Protein AF-A0A522AE43-F1 (afdb_monomer)

Structure (mmCIF, N/CA/C/O backbone):
data_AF-A0A522AE43-F1
#
_entry.id   AF-A0A522AE43-F1
#
loop_
_atom_site.group_PDB
_atom_site.id
_atom_site.type_symbol
_atom_site.label_atom_id
_atom_site.label_alt_id
_atom_site.label_comp_id
_atom_site.label_asym_id
_atom_site.label_entity_id
_atom_site.label_seq_id
_atom_site.pdbx_PDB_ins_code
_atom_site.Cartn_x
_atom_site.Cartn_y
_atom_site.Cartn_z
_atom_site.occupancy
_atom_site.B_iso_or_equiv
_atom_site.auth_seq_id
_atom_site.auth_comp_id
_atom_site.auth_asym_id
_atom_site.auth_atom_id
_atom_site.pdbx_PDB_model_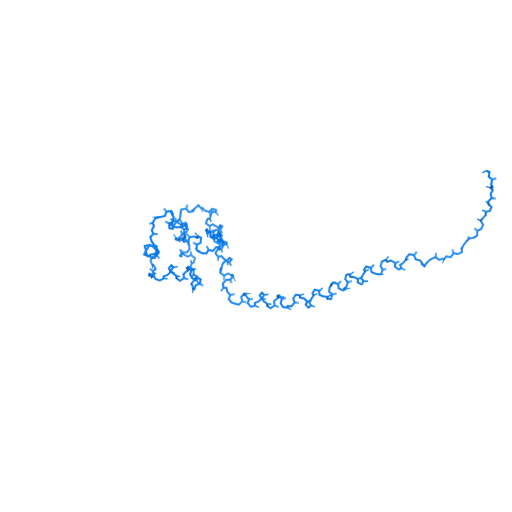num
ATOM 1 N N . MET A 1 1 ? 13.586 13.061 10.447 1.00 36.41 1 MET A N 1
ATOM 2 C CA . MET A 1 1 ? 13.234 13.383 9.046 1.00 36.41 1 MET A CA 1
ATOM 3 C C . MET A 1 1 ? 12.081 12.486 8.631 1.00 36.41 1 MET A C 1
ATOM 5 O O . MET A 1 1 ? 12.249 11.276 8.749 1.00 36.41 1 MET A O 1
ATOM 9 N N . PRO A 1 2 ? 10.919 13.011 8.209 1.00 40.31 2 PRO A N 1
ATOM 10 C CA . PRO A 1 2 ? 9.908 12.163 7.597 1.00 40.31 2 PRO A CA 1
ATOM 11 C C . PRO A 1 2 ? 10.473 11.670 6.263 1.00 40.31 2 PRO A C 1
ATOM 13 O O . PRO A 1 2 ? 10.801 12.465 5.385 1.00 40.31 2 PRO A O 1
ATOM 16 N N . ILE A 1 3 ? 10.658 10.358 6.144 1.00 43.53 3 ILE A N 1
ATOM 17 C CA . ILE A 1 3 ? 10.998 9.718 4.875 1.00 43.53 3 ILE A CA 1
ATOM 18 C C . ILE A 1 3 ? 9.816 10.009 3.951 1.00 43.53 3 ILE A C 1
ATOM 20 O O . ILE A 1 3 ? 8.694 9.602 4.262 1.00 43.53 3 ILE A O 1
ATOM 24 N N . ALA A 1 4 ? 10.043 10.761 2.872 1.00 43.41 4 ALA A N 1
ATOM 25 C CA . ALA A 1 4 ? 9.033 10.971 1.845 1.00 43.41 4 ALA A CA 1
ATOM 26 C C . ALA A 1 4 ? 8.568 9.588 1.381 1.00 43.41 4 ALA A C 1
ATOM 28 O O . ALA A 1 4 ? 9.345 8.826 0.802 1.00 43.41 4 ALA A O 1
ATOM 29 N N . LYS A 1 5 ? 7.335 9.210 1.738 1.00 49.88 5 LYS A N 1
ATOM 30 C CA . LYS A 1 5 ? 6.814 7.894 1.378 1.00 49.88 5 LYS A CA 1
ATOM 31 C C . LYS A 1 5 ? 6.734 7.864 -0.142 1.00 49.88 5 LYS A C 1
ATOM 33 O O . LYS A 1 5 ? 6.164 8.798 -0.712 1.00 49.88 5 LYS A O 1
ATOM 38 N N . PRO A 1 6 ? 7.297 6.844 -0.808 1.00 58.56 6 PRO A N 1
ATOM 39 C CA . PRO A 1 6 ? 7.153 6.738 -2.244 1.00 58.56 6 PRO A CA 1
ATOM 40 C C . PRO A 1 6 ? 5.657 6.732 -2.540 1.00 58.56 6 PRO A C 1
ATOM 42 O O . PRO A 1 6 ? 4.922 5.866 -2.049 1.00 58.56 6 PRO A O 1
ATOM 45 N N . VAL A 1 7 ? 5.217 7.720 -3.326 1.00 58.97 7 VAL A N 1
ATOM 46 C CA . VAL A 1 7 ? 3.808 7.912 -3.711 1.00 58.97 7 VAL A CA 1
ATOM 47 C C . VAL A 1 7 ? 3.261 6.624 -4.357 1.00 58.97 7 VAL A C 1
ATOM 49 O O . VAL A 1 7 ? 2.063 6.372 -4.377 1.00 58.97 7 VAL A O 1
ATOM 52 N N . HIS A 1 8 ? 4.159 5.764 -4.842 1.00 66.75 8 HIS A N 1
ATOM 53 C CA . HIS A 1 8 ? 3.899 4.505 -5.531 1.00 66.75 8 HIS A CA 1
ATOM 54 C C . HIS A 1 8 ? 3.704 3.271 -4.632 1.00 66.75 8 HIS A C 1
ATOM 56 O O . HIS A 1 8 ? 3.576 2.174 -5.159 1.00 66.75 8 HIS A O 1
ATOM 62 N N . SER A 1 9 ? 3.690 3.401 -3.302 1.00 80.38 9 SER A N 1
ATOM 63 C CA . SER A 1 9 ? 3.570 2.238 -2.404 1.00 80.38 9 SER A CA 1
ATOM 64 C C . SER A 1 9 ? 2.149 2.019 -1.884 1.00 80.38 9 SER A C 1
ATOM 66 O O . SER A 1 9 ? 1.425 2.971 -1.621 1.00 80.38 9 SER A O 1
ATOM 68 N N . MET A 1 10 ? 1.763 0.767 -1.618 1.00 87.25 10 MET A N 1
ATOM 69 C CA . MET A 1 10 ? 0.511 0.446 -0.908 1.00 87.25 10 MET A CA 1
ATOM 70 C C . MET A 1 10 ? 0.374 1.211 0.424 1.00 87.25 10 MET A C 1
ATOM 72 O O . MET A 1 10 ? -0.712 1.652 0.797 1.00 87.25 10 MET A O 1
ATOM 76 N N . ASN A 1 11 ? 1.493 1.450 1.113 1.00 89.81 11 ASN A N 1
ATOM 77 C CA . ASN A 1 11 ? 1.521 2.255 2.333 1.00 89.81 11 ASN A CA 1
ATOM 78 C C . ASN A 1 11 ? 0.981 3.673 2.123 1.00 89.81 11 ASN A C 1
ATOM 80 O O . ASN A 1 11 ? 0.276 4.165 2.996 1.00 89.81 11 ASN A O 1
ATOM 84 N N . TYR A 1 12 ? 1.245 4.298 0.972 1.00 90.38 12 TYR A N 1
ATOM 85 C CA . TYR A 1 12 ? 0.713 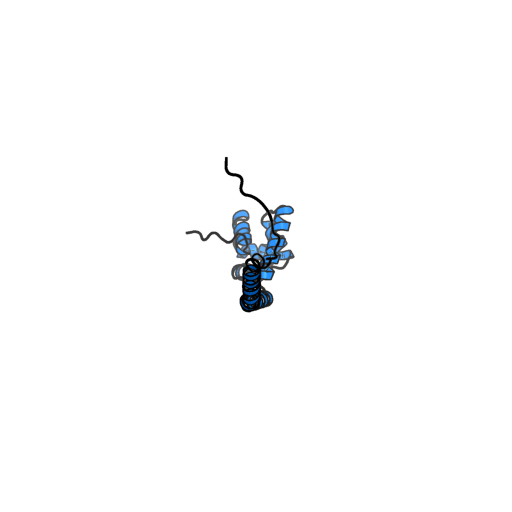5.621 0.649 1.00 90.38 12 TYR A CA 1
ATOM 86 C C . TYR A 1 12 ? -0.821 5.644 0.715 1.00 90.38 12 TYR A C 1
ATOM 88 O O . TYR A 1 12 ? -1.384 6.481 1.414 1.00 90.38 12 TYR A O 1
ATOM 96 N N . TYR A 1 13 ? -1.492 4.685 0.073 1.00 91.12 13 TYR A N 1
ATOM 97 C CA . TYR A 1 13 ? -2.957 4.606 0.069 1.00 91.12 13 TYR A CA 1
ATOM 98 C C . TYR A 1 13 ? -3.531 4.310 1.452 1.00 91.12 13 TYR A C 1
ATOM 100 O O . TYR A 1 13 ? -4.510 4.927 1.862 1.00 91.12 13 TYR A O 1
ATOM 108 N N . LEU A 1 14 ? -2.901 3.408 2.206 1.00 92.25 14 LEU A N 1
ATOM 109 C CA . LEU A 1 14 ? -3.332 3.093 3.568 1.00 92.25 14 LEU A CA 1
ATOM 110 C C . LEU A 1 14 ? -3.153 4.283 4.515 1.00 92.25 14 LEU A C 1
ATOM 112 O O . LEU A 1 14 ? -3.983 4.504 5.390 1.00 92.25 14 LEU A O 1
ATOM 116 N N . ASP A 1 15 ? -2.082 5.054 4.354 1.00 92.81 15 ASP A N 1
ATOM 117 C CA . ASP A 1 15 ? -1.840 6.243 5.166 1.00 92.81 15 ASP A CA 1
ATOM 118 C C . ASP A 1 15 ? -2.786 7.384 4.794 1.00 92.81 15 ASP A C 1
ATOM 120 O O . ASP A 1 15 ? -3.332 8.020 5.691 1.00 92.81 15 ASP A O 1
ATOM 124 N N . LEU A 1 16 ? -3.061 7.569 3.501 1.00 92.06 16 LEU A N 1
ATOM 125 C CA . LEU A 1 16 ? -4.056 8.523 3.017 1.00 92.06 16 LEU A CA 1
ATOM 126 C C . LEU A 1 16 ? -5.462 8.167 3.517 1.00 92.06 16 LEU A C 1
ATOM 128 O O . LEU A 1 16 ? -6.204 9.037 3.970 1.00 92.06 16 LEU A O 1
ATOM 132 N N . LEU A 1 17 ? -5.815 6.879 3.506 1.00 92.69 17 LEU A N 1
ATOM 133 C CA . LEU A 1 17 ? -7.072 6.395 4.069 1.00 92.69 17 LEU A CA 1
ATOM 134 C C . LEU A 1 17 ? -7.160 6.697 5.566 1.00 92.69 17 LEU A C 1
ATOM 136 O O . LEU A 1 17 ? -8.198 7.160 6.032 1.00 92.69 17 LEU A O 1
ATOM 140 N N . LYS A 1 18 ? -6.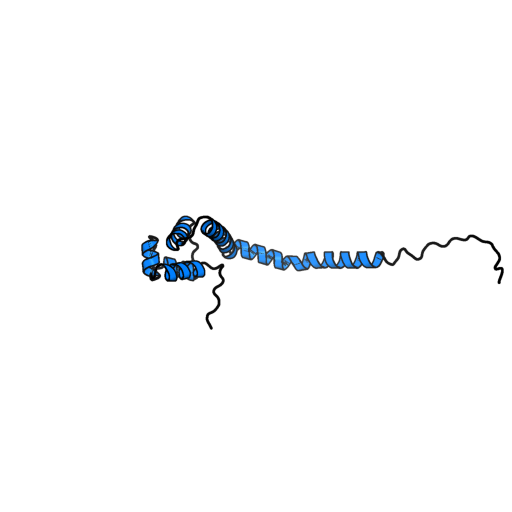089 6.473 6.334 1.00 92.88 18 LYS A N 1
ATOM 141 C CA . LYS A 1 18 ? -6.065 6.816 7.765 1.00 92.88 18 LYS A CA 1
ATOM 142 C C . LYS A 1 18 ? -6.206 8.309 8.006 1.00 92.88 18 LYS A C 1
ATOM 144 O O . LYS A 1 18 ? -6.938 8.697 8.909 1.00 92.88 18 LYS A O 1
ATOM 149 N N . GLU A 1 19 ? -5.515 9.122 7.218 1.00 92.75 19 GLU A N 1
ATOM 150 C CA . GLU A 1 19 ? -5.556 10.577 7.327 1.00 92.75 19 GLU A CA 1
ATOM 151 C C . GLU A 1 19 ? -6.964 11.116 7.057 1.00 92.75 19 GLU A C 1
ATOM 153 O O . GLU A 1 19 ? -7.472 11.916 7.837 1.00 92.75 19 GLU A O 1
ATOM 158 N N . ARG A 1 20 ? -7.634 10.619 6.011 1.00 91.19 20 ARG A N 1
ATOM 159 C CA . ARG A 1 20 ? -8.983 11.074 5.646 1.00 91.19 20 ARG A CA 1
ATOM 160 C C . ARG A 1 20 ? -10.089 10.494 6.522 1.00 91.19 20 ARG A C 1
ATOM 162 O O . ARG A 1 20 ? -11.050 11.191 6.830 1.00 91.19 20 ARG A O 1
ATOM 169 N N . SER A 1 21 ? -9.978 9.228 6.921 1.00 89.00 21 SER A N 1
ATOM 170 C CA . SER A 1 21 ? -11.026 8.551 7.701 1.00 89.00 21 SER A CA 1
ATOM 171 C C . SER A 1 21 ? -10.866 8.696 9.217 1.00 89.00 21 SER A C 1
ATOM 173 O O . SER A 1 21 ? -11.811 8.415 9.954 1.00 89.00 21 SER A O 1
ATOM 175 N N . GLY A 1 22 ? -9.671 9.053 9.704 1.00 89.94 22 GLY A N 1
ATOM 176 C CA . GLY A 1 22 ? -9.327 9.058 11.130 1.00 89.94 22 GLY A CA 1
ATOM 177 C C . GLY A 1 22 ? -9.315 7.668 11.783 1.00 89.94 22 GLY A C 1
ATOM 178 O O . GLY A 1 22 ? -9.246 7.564 13.008 1.00 89.94 22 GLY A O 1
ATOM 179 N N . LYS A 1 23 ? -9.416 6.585 10.999 1.00 90.69 23 LYS A N 1
ATOM 180 C CA . LYS A 1 23 ? -9.535 5.211 11.507 1.00 90.69 23 LYS A CA 1
ATOM 181 C C . LYS A 1 23 ? -8.171 4.579 11.791 1.00 90.69 23 LYS A C 1
ATOM 183 O O . LYS A 1 23 ? -7.173 4.830 11.118 1.00 90.69 23 LYS A O 1
ATOM 188 N N . SER A 1 24 ? -8.136 3.697 12.786 1.00 91.69 24 SER A N 1
ATOM 189 C CA . SER A 1 24 ? -6.989 2.816 13.041 1.00 91.69 24 SER A CA 1
ATOM 190 C C . SER A 1 24 ? -6.901 1.681 12.012 1.00 91.69 24 SER A C 1
ATOM 192 O O . SER A 1 24 ? -7.898 1.316 11.393 1.00 91.69 24 SER A O 1
ATOM 194 N N . ASP A 1 25 ? -5.727 1.057 11.871 1.00 91.19 25 ASP A N 1
ATOM 195 C CA . ASP A 1 25 ? -5.517 -0.086 10.962 1.00 91.19 25 ASP A CA 1
ATOM 196 C C . ASP A 1 25 ? -6.508 -1.229 11.233 1.00 91.19 25 ASP A C 1
ATOM 198 O O . ASP A 1 25 ? -6.988 -1.868 10.300 1.00 91.19 25 ASP A O 1
ATOM 202 N N . ARG A 1 26 ? -6.860 -1.453 12.506 1.00 91.44 26 ARG A N 1
ATOM 203 C CA . ARG A 1 26 ? -7.859 -2.451 12.902 1.00 91.44 26 ARG A CA 1
ATOM 204 C C . ARG A 1 26 ? -9.249 -2.095 12.370 1.00 91.44 26 ARG A C 1
ATOM 206 O O . ARG A 1 26 ? -9.901 -2.939 11.769 1.00 91.44 26 ARG A O 1
ATOM 213 N N . GLN A 1 27 ? -9.677 -0.849 12.555 1.00 91.38 27 GLN A N 1
ATOM 214 C CA . GLN A 1 27 ? -10.972 -0.374 12.056 1.00 91.38 27 GLN A CA 1
ATOM 215 C C . GLN A 1 27 ? -11.029 -0.373 10.525 1.00 91.38 27 GLN A C 1
ATOM 217 O O . GLN A 1 27 ? -12.091 -0.588 9.953 1.00 91.38 27 GLN A O 1
ATOM 222 N N . ILE A 1 28 ? -9.894 -0.160 9.854 1.00 92.50 28 ILE A N 1
ATOM 223 C CA . ILE A 1 28 ? -9.789 -0.309 8.398 1.00 92.50 28 ILE A CA 1
ATOM 224 C C . ILE A 1 28 ? -9.966 -1.778 7.995 1.00 92.50 28 ILE A C 1
ATOM 226 O O . ILE A 1 28 ? -10.696 -2.052 7.051 1.00 92.50 28 ILE A O 1
ATOM 230 N N . CYS A 1 29 ? -9.362 -2.734 8.712 1.00 92.12 29 CYS A N 1
ATOM 231 C CA . CYS A 1 29 ? -9.590 -4.161 8.443 1.00 92.12 29 CYS A CA 1
ATOM 232 C C . CYS A 1 29 ? -11.072 -4.532 8.593 1.00 92.12 29 CYS A C 1
ATOM 234 O O . CYS A 1 29 ? -11.624 -5.186 7.712 1.00 92.12 29 CYS A O 1
ATOM 236 N N . GLU A 1 30 ? -11.717 -4.063 9.667 1.00 90.69 30 GLU A N 1
ATOM 237 C CA . GLU A 1 30 ? -13.149 -4.275 9.918 1.00 90.69 30 GLU A CA 1
ATOM 238 C C . GLU A 1 30 ? -14.011 -3.669 8.798 1.00 90.69 30 GLU A C 1
ATOM 240 O O . GLU A 1 30 ? -14.901 -4.338 8.281 1.00 90.69 30 GLU A O 1
ATOM 245 N N . MET A 1 31 ? -13.697 -2.446 8.356 1.00 89.50 31 MET A N 1
ATOM 246 C CA . MET A 1 31 ? -14.379 -1.774 7.242 1.00 89.50 31 MET A CA 1
ATOM 247 C C . MET A 1 31 ? -14.246 -2.542 5.920 1.00 89.50 31 MET A C 1
ATOM 249 O O . MET A 1 31 ? -15.193 -2.602 5.145 1.00 89.50 31 MET A O 1
ATOM 253 N N . LEU A 1 32 ? -13.082 -3.142 5.669 1.00 88.75 32 LEU A N 1
ATOM 254 C CA . LEU A 1 32 ? -12.816 -3.932 4.465 1.00 88.75 32 LEU A CA 1
ATOM 255 C C . LEU A 1 32 ? -13.335 -5.379 4.569 1.00 88.75 32 LEU A C 1
ATOM 257 O O . LEU A 1 32 ? -13.145 -6.161 3.635 1.00 88.75 32 LEU A O 1
ATOM 261 N N . GLY A 1 33 ? -13.938 -5.769 5.700 1.00 89.75 33 GLY A N 1
ATOM 262 C CA . GLY A 1 33 ? -14.379 -7.144 5.949 1.00 89.75 33 GLY A CA 1
ATOM 263 C C . GLY A 1 33 ? -13.225 -8.153 5.944 1.00 89.75 33 GLY A C 1
ATOM 264 O O . GLY A 1 33 ? -13.393 -9.291 5.503 1.00 89.75 33 GLY A O 1
ATOM 265 N N . LYS A 1 34 ? -12.026 -7.731 6.364 1.00 90.62 34 LYS A N 1
ATOM 266 C CA . LYS A 1 34 ? -10.808 -8.553 6.382 1.00 90.62 34 LYS A CA 1
ATOM 267 C C . LYS A 1 34 ? -10.335 -8.823 7.806 1.00 90.62 34 LYS A C 1
ATOM 269 O O . LYS A 1 34 ? -10.686 -8.124 8.752 1.00 90.62 34 LYS A O 1
ATOM 274 N N . ASP A 1 35 ? -9.491 -9.843 7.935 1.00 91.31 35 ASP A N 1
ATOM 275 C CA . ASP A 1 35 ? -8.836 -10.181 9.196 1.00 91.31 35 ASP A CA 1
ATOM 276 C C . ASP A 1 35 ? -7.988 -9.015 9.737 1.00 91.31 35 ASP A C 1
ATOM 278 O O . ASP A 1 35 ? -7.421 -8.232 8.972 1.00 91.31 35 ASP A O 1
ATOM 282 N N . ALA A 1 36 ? -7.842 -8.933 11.062 1.00 88.12 36 ALA A N 1
ATOM 283 C CA . ALA A 1 36 ? -7.100 -7.870 11.740 1.00 88.12 36 ALA A CA 1
ATOM 284 C C . ALA A 1 36 ? -5.614 -7.792 11.331 1.00 88.12 36 ALA A C 1
ATOM 286 O O . ALA A 1 36 ? -4.976 -6.750 11.500 1.00 88.12 36 ALA A O 1
ATOM 287 N N . SER A 1 37 ? -5.046 -8.873 10.787 1.00 91.12 37 SER A N 1
ATOM 288 C CA . SER A 1 37 ? -3.679 -8.889 10.267 1.00 91.12 37 SER A CA 1
ATOM 289 C C . SER A 1 37 ? -3.559 -8.365 8.833 1.00 91.12 37 SER A C 1
ATOM 291 O O . SER A 1 37 ? -2.445 -8.058 8.406 1.00 91.12 37 SER A O 1
ATOM 293 N N . TYR A 1 38 ? -4.662 -8.213 8.095 1.00 91.75 38 TYR A N 1
ATOM 294 C CA . TYR A 1 38 ? -4.656 -7.927 6.659 1.00 91.75 38 TYR A CA 1
ATOM 295 C C . TYR A 1 38 ? -3.891 -6.647 6.306 1.00 91.75 38 TYR A C 1
ATOM 297 O O . TYR A 1 38 ? -2.924 -6.691 5.544 1.00 91.75 38 TYR A O 1
ATOM 305 N N . VAL A 1 39 ? -4.243 -5.517 6.928 1.00 91.62 39 VAL A N 1
ATOM 306 C CA . VAL A 1 39 ? -3.542 -4.239 6.709 1.00 91.62 39 VAL A CA 1
ATOM 307 C C . VAL A 1 39 ? -2.068 -4.347 7.115 1.00 91.62 39 VAL A C 1
ATOM 309 O O . VAL A 1 39 ? -1.200 -3.838 6.411 1.00 91.62 39 VAL A O 1
ATOM 312 N N . SER A 1 40 ? -1.742 -5.077 8.188 1.00 91.75 40 SER A N 1
ATOM 313 C CA . SER A 1 40 ? -0.343 -5.307 8.584 1.00 91.75 40 SER A CA 1
ATOM 314 C C . SER A 1 40 ? 0.443 -6.071 7.513 1.00 91.75 40 SER A C 1
ATOM 316 O O . SER A 1 40 ? 1.601 -5.744 7.249 1.00 91.75 40 SER A O 1
ATOM 318 N N . GLN A 1 41 ? -0.172 -7.074 6.881 1.00 91.12 41 GLN A N 1
ATOM 319 C CA . GLN A 1 41 ? 0.449 -7.847 5.806 1.00 91.12 41 GLN A CA 1
ATOM 320 C C . GLN A 1 41 ? 0.641 -7.009 4.538 1.00 91.12 41 GLN A C 1
ATOM 322 O O . GLN A 1 41 ? 1.724 -7.061 3.951 1.00 91.12 41 GLN A O 1
ATOM 327 N N . LEU A 1 42 ? -0.350 -6.185 4.172 1.00 89.94 42 LEU A N 1
ATOM 328 C CA . LEU A 1 42 ? -0.240 -5.223 3.070 1.00 89.94 42 LEU A CA 1
ATOM 329 C C . LEU A 1 42 ? 0.914 -4.241 3.298 1.00 89.94 42 LEU A C 1
ATOM 331 O O . LEU A 1 42 ? 1.753 -4.053 2.419 1.00 89.94 42 LEU A O 1
ATOM 335 N N . ARG A 1 43 ? 1.014 -3.666 4.505 1.00 88.50 43 ARG A N 1
ATOM 336 C CA . ARG A 1 43 ? 2.074 -2.701 4.840 1.00 88.50 43 ARG A CA 1
ATOM 337 C C . ARG A 1 43 ? 3.480 -3.290 4.758 1.00 88.50 43 ARG A C 1
ATOM 339 O O . ARG A 1 43 ? 4.432 -2.588 4.422 1.00 88.50 43 ARG A O 1
ATOM 346 N N . LYS A 1 44 ? 3.603 -4.579 5.083 1.00 87.19 44 LYS A N 1
ATOM 347 C CA . LYS A 1 44 ? 4.854 -5.347 5.023 1.00 87.19 44 LYS A CA 1
ATOM 348 C C . LYS A 1 44 ? 5.164 -5.881 3.620 1.00 87.19 44 LYS A C 1
ATOM 350 O O . LYS A 1 44 ? 6.174 -6.560 3.472 1.00 87.19 44 LYS A O 1
ATOM 355 N N . GLY A 1 45 ? 4.293 -5.650 2.633 1.00 83.69 45 GLY A N 1
ATOM 356 C CA . GLY A 1 45 ? 4.431 -6.206 1.284 1.00 83.69 45 GLY A CA 1
ATOM 357 C C . GLY A 1 45 ? 4.314 -7.732 1.227 1.00 83.69 45 GLY A C 1
ATOM 358 O O . GLY A 1 45 ? 4.740 -8.341 0.257 1.00 83.69 45 GLY A O 1
ATOM 359 N N . ARG A 1 46 ? 3.765 -8.368 2.272 1.00 83.94 46 ARG A N 1
ATOM 360 C CA . ARG A 1 46 ? 3.591 -9.831 2.338 1.00 83.94 46 ARG A CA 1
ATOM 361 C C . ARG A 1 46 ? 2.293 -10.305 1.695 1.00 83.94 46 ARG A C 1
ATOM 363 O O . ARG A 1 46 ? 2.120 -11.500 1.491 1.00 83.94 46 ARG A O 1
ATOM 370 N N . ALA A 1 47 ? 1.383 -9.376 1.425 1.00 85.38 47 ALA A N 1
ATOM 371 C CA . ALA A 1 47 ? 0.120 -9.633 0.764 1.00 85.38 47 ALA A CA 1
ATOM 372 C C . ALA A 1 47 ? -0.109 -8.586 -0.325 1.00 85.38 47 ALA A C 1
ATOM 374 O O . ALA A 1 47 ? 0.266 -7.421 -0.174 1.00 85.38 47 ALA A O 1
ATOM 375 N N . LEU A 1 48 ? -0.774 -9.017 -1.391 1.00 85.19 48 LEU A N 1
ATOM 376 C CA . LEU A 1 48 ? -1.314 -8.152 -2.428 1.00 85.19 48 LEU A CA 1
ATOM 377 C C . LEU A 1 48 ? -2.836 -8.079 -2.235 1.00 85.19 48 LEU A C 1
ATOM 379 O O . LEU A 1 48 ? -3.467 -9.098 -1.941 1.00 85.19 48 LEU A O 1
ATOM 383 N N . PRO A 1 49 ? -3.452 -6.899 -2.364 1.00 89.00 49 PRO A N 1
ATOM 3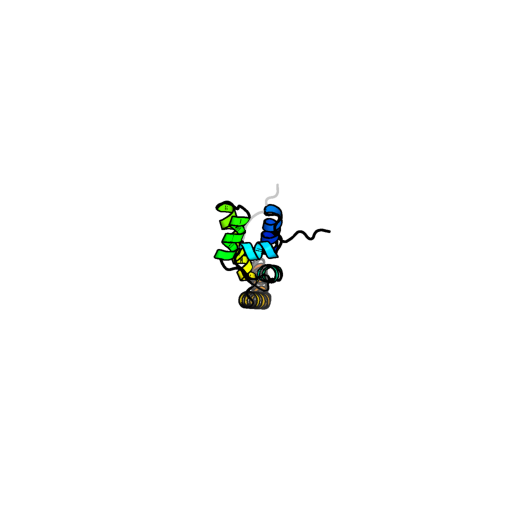84 C CA . PRO A 1 49 ? -4.894 -6.762 -2.315 1.00 89.00 49 PRO A CA 1
ATOM 385 C C . PRO A 1 49 ? -5.502 -7.371 -3.579 1.00 89.00 49 PRO A C 1
ATOM 387 O O . PRO A 1 49 ? -4.891 -7.341 -4.652 1.00 89.00 49 PRO A O 1
ATOM 390 N N . SER A 1 50 ? -6.726 -7.880 -3.466 1.00 88.19 50 SER A N 1
ATOM 391 C CA . SER A 1 50 ? -7.562 -8.119 -4.643 1.00 88.19 50 SER A CA 1
ATOM 392 C C . SER A 1 50 ? -8.001 -6.786 -5.254 1.00 88.19 50 SER A C 1
ATOM 394 O O . SER A 1 50 ? -7.904 -5.742 -4.603 1.00 88.19 50 SER A O 1
ATOM 396 N N . ASP A 1 51 ? -8.494 -6.822 -6.491 1.00 89.38 51 ASP A N 1
ATOM 397 C CA . ASP A 1 51 ? -9.024 -5.625 -7.154 1.00 89.38 51 ASP A CA 1
ATOM 398 C C . ASP A 1 51 ? -10.176 -5.012 -6.359 1.00 89.38 51 ASP A C 1
ATOM 400 O O . ASP A 1 51 ? -10.152 -3.811 -6.114 1.00 89.38 51 ASP A O 1
ATOM 404 N N . ASP A 1 52 ? -11.090 -5.837 -5.842 1.00 90.38 52 ASP A N 1
ATOM 405 C CA . ASP A 1 52 ? -12.211 -5.381 -5.010 1.00 90.38 52 ASP A CA 1
ATOM 406 C C . ASP A 1 52 ? -11.747 -4.729 -3.701 1.00 90.38 52 ASP A C 1
ATOM 408 O O . ASP A 1 52 ? -12.291 -3.720 -3.260 1.00 90.38 52 ASP A O 1
ATOM 412 N N . ALA A 1 53 ? -10.715 -5.291 -3.059 1.00 90.81 53 ALA A N 1
ATOM 413 C CA . ALA A 1 53 ? -10.193 -4.736 -1.814 1.00 90.81 53 ALA A CA 1
ATOM 414 C C . ALA A 1 53 ? -9.502 -3.390 -2.059 1.00 90.81 53 ALA A C 1
ATOM 416 O O . ALA A 1 53 ? -9.610 -2.482 -1.238 1.00 90.81 53 ALA A O 1
ATOM 417 N N . PHE A 1 54 ? -8.803 -3.253 -3.187 1.00 92.25 54 PHE A N 1
ATOM 418 C CA . PHE A 1 54 ? -8.197 -1.986 -3.574 1.00 92.25 54 PHE A CA 1
ATOM 419 C C . PHE A 1 54 ? -9.243 -0.952 -4.006 1.00 92.25 54 PHE A C 1
ATOM 421 O O . PHE A 1 54 ? -9.106 0.218 -3.648 1.00 92.25 54 PHE A O 1
ATOM 428 N N . TYR A 1 55 ? -10.311 -1.388 -4.682 1.00 92.00 55 TYR A N 1
ATOM 429 C CA . TYR A 1 55 ? -11.467 -0.552 -5.001 1.00 92.00 55 TYR A CA 1
ATOM 430 C C . TYR A 1 55 ? -12.058 0.054 -3.732 1.00 92.00 55 TYR A C 1
ATOM 432 O O . TYR A 1 55 ? -12.131 1.272 -3.607 1.00 92.00 55 TYR A O 1
ATOM 440 N N . ALA A 1 56 ? -12.372 -0.795 -2.748 1.00 91.69 56 ALA A N 1
ATOM 441 C CA . ALA A 1 56 ? -12.951 -0.376 -1.477 1.00 91.69 56 ALA A CA 1
ATOM 442 C C . ALA A 1 56 ? -12.038 0.595 -0.708 1.00 91.69 56 ALA A C 1
ATOM 444 O O . ALA A 1 56 ? -12.519 1.511 -0.044 1.00 91.69 56 ALA A O 1
ATOM 445 N N . ILE A 1 57 ? -10.713 0.434 -0.810 1.00 92.75 57 ILE A N 1
ATOM 446 C CA . ILE A 1 57 ? -9.752 1.395 -0.250 1.00 92.75 57 ILE A CA 1
ATOM 447 C C . ILE A 1 57 ? -9.858 2.747 -0.969 1.00 92.75 57 ILE A C 1
ATOM 449 O O . ILE A 1 57 ? -9.947 3.773 -0.300 1.00 92.75 57 ILE A O 1
ATOM 453 N N . CYS A 1 58 ? -9.853 2.769 -2.304 1.00 92.62 58 CYS A N 1
ATOM 454 C CA . CYS A 1 58 ? -9.918 4.007 -3.090 1.00 92.62 58 CYS A CA 1
ATOM 455 C C . CYS A 1 58 ? -11.256 4.738 -2.915 1.00 92.62 58 CYS A C 1
ATOM 457 O O . CYS A 1 58 ? -11.282 5.959 -2.759 1.00 92.62 58 CYS A O 1
ATOM 459 N N . GLU A 1 59 ? -12.354 3.988 -2.871 1.00 92.06 59 GLU A N 1
ATOM 460 C CA . GLU A 1 59 ? -13.691 4.507 -2.593 1.00 92.06 59 GLU A CA 1
ATOM 461 C C . GLU A 1 59 ? -13.758 5.119 -1.187 1.00 92.06 59 GLU A C 1
ATOM 463 O O . GLU A 1 59 ? -14.204 6.253 -1.026 1.00 92.06 59 GLU A O 1
ATOM 468 N N . ALA A 1 60 ? -13.210 4.440 -0.173 1.00 91.31 60 ALA A N 1
ATOM 469 C CA . ALA A 1 60 ? -13.167 4.959 1.195 1.00 91.31 60 ALA A CA 1
ATOM 470 C C . ALA A 1 60 ? -12.255 6.190 1.366 1.00 91.31 60 ALA A C 1
ATOM 472 O O . ALA A 1 60 ? -12.440 6.972 2.299 1.00 91.31 60 ALA A O 1
ATOM 473 N N . ILE A 1 61 ? -11.271 6.380 0.481 1.00 92.00 61 ILE A N 1
ATOM 474 C CA . ILE A 1 61 ? -10.465 7.609 0.402 1.00 92.00 61 ILE A CA 1
ATOM 475 C C . ILE A 1 61 ? -11.270 8.753 -0.244 1.00 92.00 61 ILE A C 1
ATOM 477 O O . ILE A 1 61 ? -10.978 9.926 0.013 1.00 92.00 61 ILE A O 1
ATOM 481 N N . GLY A 1 62 ? -12.283 8.432 -1.053 1.00 91.81 62 GLY A N 1
ATOM 482 C CA . GLY A 1 62 ? -13.089 9.389 -1.806 1.00 91.81 62 GLY A CA 1
ATOM 483 C C . GLY A 1 62 ? -12.430 9.821 -3.114 1.00 91.81 62 GLY A C 1
ATOM 484 O O . GLY A 1 62 ? -12.468 11.004 -3.447 1.00 91.81 62 GLY A O 1
ATOM 485 N N . PHE A 1 63 ? -11.766 8.897 -3.812 1.00 92.62 63 PHE A N 1
ATOM 486 C CA . PHE A 1 63 ? -11.246 9.170 -5.151 1.00 92.62 63 PHE A CA 1
ATOM 487 C C . PHE A 1 63 ? -12.365 9.306 -6.179 1.00 92.62 63 PHE A C 1
ATOM 489 O O . PHE A 1 63 ? -13.356 8.578 -6.143 1.00 92.62 63 PHE A O 1
ATOM 496 N N . ASN A 1 64 ? -12.179 10.234 -7.113 1.00 92.19 64 ASN A N 1
ATOM 497 C CA . ASN A 1 64 ? -13.006 10.326 -8.314 1.00 92.19 64 ASN A CA 1
ATOM 498 C C . ASN A 1 64 ? -12.561 9.296 -9.376 1.00 92.19 64 ASN A C 1
ATOM 500 O O . ASN A 1 64 ? -11.516 8.660 -9.235 1.00 92.19 64 ASN A O 1
ATOM 504 N N . GLU A 1 65 ? -13.342 9.129 -10.451 1.00 90.50 65 GLU A N 1
ATOM 505 C CA . GLU A 1 65 ? -13.024 8.189 -11.543 1.00 90.50 65 GLU A CA 1
ATOM 506 C C . GLU A 1 65 ? -11.579 8.297 -12.074 1.00 90.50 65 GLU A C 1
ATOM 508 O O . GLU A 1 65 ? -10.892 7.272 -12.087 1.00 90.50 65 GLU A O 1
ATOM 513 N N . PRO A 1 66 ? -11.062 9.482 -12.465 1.00 90.69 66 PRO A N 1
ATOM 514 C CA . PRO A 1 66 ? -9.708 9.564 -13.013 1.00 90.69 66 PRO A CA 1
ATOM 515 C C . PRO A 1 66 ? -8.617 9.252 -11.976 1.00 90.69 66 PRO A C 1
ATOM 517 O O . PRO A 1 66 ? -7.597 8.644 -12.308 1.00 90.69 66 PRO A O 1
ATOM 520 N N . GLU A 1 67 ? -8.813 9.616 -10.706 1.00 89.19 67 GLU A N 1
ATOM 521 C CA . GLU A 1 67 ? -7.900 9.232 -9.621 1.00 89.19 67 GLU A CA 1
ATOM 522 C C . GLU A 1 67 ? -7.901 7.719 -9.386 1.00 89.19 67 GLU A C 1
ATOM 524 O O . GLU A 1 67 ? -6.849 7.124 -9.133 1.00 89.19 67 GLU A O 1
ATOM 529 N N . MET A 1 68 ? -9.071 7.092 -9.493 1.00 89.50 68 MET A N 1
ATOM 530 C CA . MET A 1 68 ? -9.241 5.656 -9.321 1.00 89.50 68 MET A CA 1
ATOM 531 C C . MET A 1 68 ? -8.561 4.877 -10.453 1.00 89.50 68 MET A C 1
ATOM 533 O O . MET A 1 68 ? -7.801 3.949 -10.174 1.00 89.50 68 MET A O 1
ATOM 537 N N . GLU A 1 69 ? -8.733 5.290 -11.710 1.00 88.88 69 GLU A N 1
ATOM 538 C CA . GLU A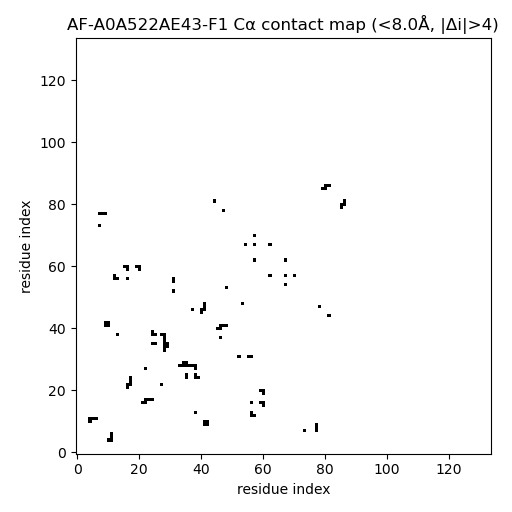 1 69 ? -8.047 4.690 -12.864 1.00 88.88 69 GLU A CA 1
ATOM 539 C C . GLU A 1 69 ? -6.520 4.768 -12.713 1.00 88.88 69 GLU A C 1
ATOM 541 O O . GLU A 1 69 ? -5.803 3.770 -12.858 1.00 88.88 69 GLU A O 1
ATOM 546 N N . TYR A 1 70 ? -6.011 5.939 -12.324 1.00 88.00 70 TYR A N 1
ATOM 547 C CA . TYR A 1 70 ? -4.586 6.122 -12.074 1.00 88.00 70 TYR A CA 1
ATOM 548 C C . TYR A 1 70 ? -4.077 5.254 -10.910 1.00 88.00 70 TYR A C 1
ATOM 550 O O . TYR A 1 70 ? -2.974 4.698 -10.970 1.00 88.00 70 TYR A O 1
ATOM 558 N N . ALA A 1 71 ? -4.881 5.094 -9.856 1.00 89.19 71 ALA A N 1
ATOM 559 C CA . ALA A 1 71 ? -4.560 4.209 -8.744 1.00 89.19 71 ALA A CA 1
ATOM 560 C C . ALA A 1 71 ? -4.502 2.734 -9.179 1.00 89.19 71 ALA A C 1
ATOM 562 O O . ALA A 1 71 ? -3.606 2.011 -8.739 1.00 89.19 71 ALA A O 1
ATOM 563 N N . TYR A 1 72 ? -5.381 2.296 -10.084 1.00 88.88 72 TYR A N 1
ATOM 564 C CA . TYR A 1 72 ? -5.370 0.938 -10.638 1.00 88.88 72 TYR A CA 1
ATOM 565 C C . TYR A 1 72 ? -4.148 0.645 -11.504 1.00 88.88 72 TYR A C 1
ATOM 567 O O . TYR A 1 72 ? -3.516 -0.402 -11.348 1.00 88.88 72 TYR A O 1
ATOM 575 N N . LEU A 1 73 ? -3.759 1.584 -12.368 1.00 87.88 73 LEU A N 1
ATOM 576 C CA . LEU A 1 73 ? -2.501 1.494 -13.115 1.00 87.88 73 LEU A CA 1
ATOM 577 C C . LEU A 1 73 ? -1.319 1.287 -12.164 1.00 87.88 73 LEU A C 1
ATOM 579 O O . LEU A 1 73 ? -0.461 0.430 -12.378 1.00 87.88 73 LEU A O 1
ATOM 583 N N . ARG A 1 74 ? -1.305 2.029 -11.058 1.00 86.44 74 ARG A N 1
ATOM 584 C CA . ARG A 1 74 ? -0.255 1.941 -10.044 1.00 86.44 74 ARG A CA 1
ATOM 585 C C . ARG A 1 74 ? -0.303 0.628 -9.252 1.00 86.44 74 ARG A C 1
ATOM 587 O O . ARG A 1 74 ? 0.754 0.085 -8.937 1.00 86.44 74 ARG A O 1
ATOM 594 N N . LEU A 1 75 ? -1.493 0.080 -8.991 1.00 87.25 75 LEU A N 1
ATOM 595 C CA . LEU A 1 75 ? -1.664 -1.263 -8.427 1.00 87.25 75 LEU A CA 1
ATOM 596 C C . LEU A 1 75 ? -1.058 -2.335 -9.343 1.00 87.25 75 LEU A C 1
ATOM 598 O O . LEU A 1 75 ? -0.367 -3.228 -8.854 1.00 87.25 75 LEU A O 1
ATOM 602 N N . ALA A 1 76 ? -1.282 -2.237 -10.656 1.00 85.50 76 ALA A N 1
ATOM 603 C CA . ALA A 1 76 ? -0.708 -3.164 -11.629 1.00 85.50 76 ALA A CA 1
ATOM 604 C C . ALA A 1 76 ? 0.828 -3.113 -11.620 1.00 85.50 76 ALA A C 1
ATOM 606 O O . ALA A 1 76 ? 1.473 -4.161 -11.549 1.00 85.50 76 ALA A O 1
ATOM 607 N N . PHE A 1 77 ? 1.414 -1.910 -11.589 1.00 82.56 77 PHE A N 1
ATOM 608 C CA . PHE A 1 77 ? 2.863 -1.746 -11.434 1.00 82.56 77 PHE A CA 1
ATOM 609 C C . PHE A 1 77 ? 3.382 -2.359 -10.132 1.00 82.56 77 PHE A C 1
ATOM 611 O O . PHE A 1 77 ? 4.368 -3.089 -10.151 1.00 82.56 77 PHE A O 1
ATOM 618 N N . TRP A 1 78 ? 2.707 -2.116 -9.008 1.00 80.06 78 TRP A N 1
ATOM 619 C CA . TRP A 1 78 ? 3.134 -2.660 -7.720 1.00 80.06 78 TRP A CA 1
ATOM 620 C C . TRP A 1 78 ? 3.055 -4.196 -7.667 1.00 80.06 78 TRP A C 1
ATOM 622 O O . TRP A 1 78 ? 3.945 -4.841 -7.114 1.00 80.06 78 TRP A O 1
ATOM 632 N N . ARG A 1 79 ? 2.040 -4.803 -8.294 1.00 80.81 79 ARG A N 1
ATOM 633 C CA . ARG A 1 79 ? 1.953 -6.267 -8.443 1.00 80.81 79 ARG A CA 1
ATOM 634 C C . ARG A 1 79 ? 3.073 -6.833 -9.313 1.00 80.81 79 ARG A C 1
ATOM 636 O O . ARG A 1 79 ? 3.588 -7.898 -8.99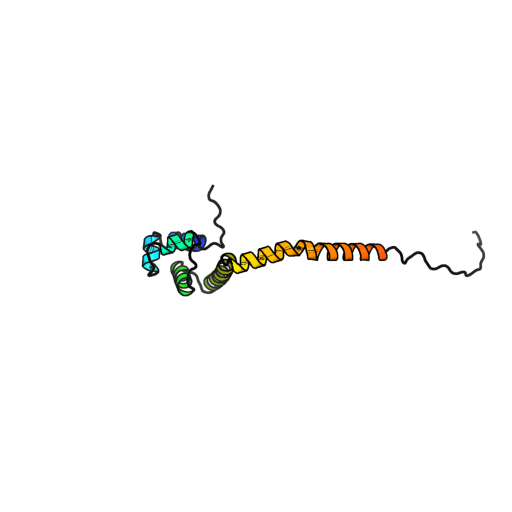2 1.00 80.81 79 ARG A O 1
ATOM 643 N N . ALA A 1 80 ? 3.440 -6.134 -10.385 1.00 79.44 80 ALA A N 1
ATOM 644 C CA . ALA A 1 80 ? 4.539 -6.541 -11.256 1.00 79.44 80 ALA A CA 1
ATOM 645 C C . ALA A 1 80 ? 5.906 -6.432 -10.556 1.00 79.44 80 ALA A C 1
ATOM 647 O O . ALA A 1 80 ? 6.761 -7.292 -10.746 1.00 79.44 80 ALA A O 1
ATOM 648 N N . ASP A 1 81 ? 6.097 -5.413 -9.714 1.00 73.06 81 ASP A N 1
ATOM 649 C CA . ASP A 1 81 ? 7.334 -5.205 -8.948 1.00 73.06 81 ASP A CA 1
ATOM 650 C C . ASP A 1 81 ? 7.521 -6.253 -7.836 1.00 73.06 81 ASP A C 1
ATOM 652 O O . ASP A 1 81 ? 8.630 -6.721 -7.579 1.00 73.06 81 ASP A O 1
ATOM 656 N N . GLY A 1 82 ? 6.423 -6.676 -7.201 1.00 66.69 82 GLY A N 1
ATOM 657 C CA . GLY A 1 82 ? 6.423 -7.712 -6.164 1.00 66.69 82 GLY A CA 1
ATOM 658 C C . GLY A 1 82 ? 6.496 -9.155 -6.678 1.00 66.69 82 GLY A C 1
ATOM 659 O O . GLY A 1 82 ? 6.587 -10.071 -5.859 1.00 66.69 82 GLY A O 1
ATOM 660 N N . ASP A 1 83 ? 6.439 -9.387 -7.994 1.00 68.50 83 ASP A N 1
ATOM 661 C CA . ASP A 1 83 ? 6.489 -10.731 -8.571 1.00 68.50 83 ASP A CA 1
ATOM 662 C C . ASP A 1 83 ? 7.945 -11.234 -8.683 1.00 68.50 83 ASP A C 1
ATOM 664 O O . ASP A 1 83 ? 8.722 -10.717 -9.496 1.00 68.50 83 ASP A O 1
ATOM 668 N N . PRO A 1 84 ? 8.340 -12.279 -7.928 1.00 63.81 84 PRO A N 1
ATOM 669 C CA . PRO A 1 84 ? 9.701 -12.809 -7.975 1.00 63.81 84 PRO A CA 1
ATOM 670 C C . PRO A 1 84 ? 10.077 -13.337 -9.364 1.00 63.81 84 PRO A C 1
ATOM 672 O O . PRO A 1 84 ? 11.252 -13.321 -9.731 1.00 63.81 84 PRO A O 1
ATOM 675 N N . LYS A 1 85 ? 9.106 -13.780 -10.177 1.00 71.88 85 LYS A N 1
ATOM 676 C CA . LYS A 1 85 ? 9.371 -14.200 -11.559 1.00 71.88 85 LYS A CA 1
ATOM 677 C C . LYS A 1 85 ? 9.777 -13.007 -12.422 1.00 71.88 85 LYS A C 1
ATOM 679 O O . LYS A 1 85 ? 10.762 -13.101 -13.152 1.00 71.88 85 LYS A O 1
ATOM 684 N N . SER A 1 86 ? 9.065 -11.891 -12.302 1.00 64.69 86 SER A N 1
ATOM 685 C CA . SER A 1 86 ? 9.396 -10.634 -12.974 1.00 64.69 86 SER A CA 1
ATOM 686 C C . SER A 1 86 ? 10.763 -10.103 -12.533 1.00 64.69 86 SER A C 1
ATOM 688 O O . SER A 1 86 ? 11.586 -9.779 -13.388 1.00 64.69 86 SER A O 1
ATOM 690 N N . GLN A 1 87 ? 11.075 -10.121 -11.234 1.00 67.38 87 GLN A N 1
ATOM 691 C CA . GLN A 1 87 ? 12.405 -9.738 -10.733 1.00 67.38 87 GLN A CA 1
ATOM 692 C C . GLN A 1 87 ? 13.523 -10.624 -11.302 1.00 67.38 87 GLN A C 1
ATOM 694 O O . GLN A 1 87 ? 14.546 -10.115 -11.754 1.00 67.38 87 GLN A O 1
ATOM 699 N N . ASN A 1 88 ? 13.316 -11.942 -11.364 1.00 73.19 88 ASN A N 1
ATOM 700 C CA . ASN A 1 88 ? 14.282 -12.865 -11.964 1.00 73.19 88 ASN A CA 1
ATOM 701 C C . ASN A 1 88 ? 14.482 -12.619 -13.467 1.00 73.19 88 ASN A C 1
ATOM 703 O O . ASN A 1 88 ? 15.604 -12.742 -13.959 1.00 73.19 88 ASN A O 1
ATOM 707 N N . ILE A 1 89 ? 13.427 -12.246 -14.200 1.00 75.06 89 ILE A N 1
ATOM 708 C CA . ILE A 1 89 ? 13.519 -11.865 -15.617 1.00 75.06 89 ILE A CA 1
ATOM 709 C C . ILE A 1 89 ? 14.344 -10.583 -15.769 1.00 75.06 89 ILE A C 1
ATOM 711 O O . ILE A 1 89 ? 15.267 -10.554 -16.581 1.00 75.06 89 ILE A O 1
ATOM 715 N N . TRP A 1 90 ? 14.072 -9.551 -14.968 1.00 73.62 90 TRP A N 1
ATOM 716 C CA . TRP A 1 90 ? 14.829 -8.296 -15.008 1.00 73.62 90 TRP A CA 1
ATOM 717 C C . TRP A 1 90 ? 16.298 -8.482 -14.628 1.00 73.62 90 TRP A C 1
ATOM 719 O O . TRP A 1 90 ? 17.168 -7.965 -15.327 1.00 73.62 90 TRP A O 1
ATOM 729 N N . ASN A 1 91 ? 16.588 -9.288 -13.604 1.00 75.38 91 ASN A N 1
ATOM 730 C CA . ASN A 1 91 ? 17.958 -9.655 -13.236 1.00 75.38 91 ASN A CA 1
ATOM 731 C C . ASN A 1 91 ? 18.655 -10.400 -14.385 1.00 75.38 91 ASN A C 1
ATOM 733 O O . ASN A 1 91 ? 19.763 -10.039 -14.772 1.00 75.38 91 ASN A O 1
ATOM 737 N N . SER A 1 92 ? 17.966 -11.360 -15.012 1.00 78.62 92 SER A N 1
ATOM 738 C CA . SER A 1 92 ? 18.497 -12.104 -16.164 1.00 78.62 92 SER A CA 1
ATOM 739 C C . SER A 1 92 ? 18.776 -11.205 -17.375 1.00 78.62 92 SER A C 1
ATOM 741 O O . SER A 1 92 ? 19.729 -11.439 -18.117 1.00 78.62 92 SER A O 1
ATOM 743 N N . ILE A 1 93 ? 17.950 -10.181 -17.609 1.00 77.19 93 ILE A N 1
ATOM 744 C CA . ILE A 1 93 ? 18.157 -9.197 -18.682 1.00 77.19 93 ILE A CA 1
ATOM 745 C C . ILE A 1 93 ? 19.336 -8.279 -18.342 1.00 77.19 93 ILE A C 1
ATOM 747 O O . ILE A 1 93 ? 20.188 -8.047 -19.199 1.00 77.19 93 ILE A O 1
ATOM 751 N N . GLY A 1 94 ? 19.422 -7.801 -17.097 1.00 76.75 94 GLY A N 1
ATOM 752 C CA . GLY A 1 94 ? 20.534 -6.987 -16.599 1.00 76.75 94 GLY A CA 1
ATOM 753 C C . GLY A 1 94 ? 21.888 -7.684 -16.733 1.00 76.75 94 GLY A C 1
ATOM 754 O O . GLY A 1 94 ? 22.852 -7.070 -17.181 1.00 76.75 94 GLY A O 1
ATOM 755 N N . GLU A 1 95 ? 21.946 -8.984 -16.445 1.00 79.06 95 GLU A N 1
ATOM 756 C CA . GLU A 1 95 ? 23.159 -9.796 -16.607 1.00 79.06 95 GLU A CA 1
ATOM 757 C C . GLU A 1 95 ? 23.572 -9.988 -18.077 1.00 79.06 95 GLU A C 1
ATOM 759 O O . GLU A 1 95 ? 24.759 -10.121 -18.378 1.00 79.06 95 GLU A O 1
ATOM 764 N N . ARG A 1 96 ? 22.612 -9.973 -19.013 1.00 75.50 96 ARG A N 1
ATOM 765 C CA . ARG A 1 96 ? 22.849 -10.198 -20.455 1.00 75.50 96 ARG A CA 1
ATOM 766 C C . ARG A 1 96 ? 23.034 -8.913 -21.268 1.00 75.50 96 ARG A C 1
ATOM 768 O O . ARG A 1 96 ? 23.552 -8.953 -22.384 1.00 75.50 96 ARG A O 1
ATOM 775 N N . LEU A 1 97 ? 22.637 -7.768 -20.718 1.00 73.00 97 LEU A N 1
ATOM 776 C CA . LEU A 1 97 ? 22.831 -6.442 -21.306 1.00 73.00 97 LEU A CA 1
ATOM 777 C C . LEU A 1 97 ? 24.300 -6.115 -21.632 1.00 73.00 97 LEU A C 1
ATOM 779 O O . LEU A 1 97 ? 24.551 -5.710 -22.768 1.00 73.00 97 LEU A O 1
ATOM 783 N N . PRO A 1 98 ? 25.290 -6.318 -20.738 1.00 69.81 98 PRO A N 1
ATOM 784 C CA . PRO A 1 98 ? 26.686 -6.029 -21.071 1.00 69.81 98 PRO A CA 1
ATOM 785 C C . PRO A 1 98 ? 27.227 -6.944 -22.179 1.00 69.81 98 PRO A C 1
ATOM 787 O O . PRO A 1 98 ? 28.033 -6.502 -22.994 1.00 69.81 98 PRO A O 1
ATOM 790 N N . THR A 1 99 ? 26.750 -8.188 -22.269 1.00 71.56 99 THR A N 1
ATOM 791 C CA . THR A 1 99 ? 27.176 -9.158 -23.291 1.00 71.56 99 THR A CA 1
ATOM 792 C C . THR A 1 99 ? 26.676 -8.801 -24.693 1.00 71.56 99 THR A C 1
ATOM 794 O O . THR A 1 99 ? 27.349 -9.107 -25.673 1.00 71.56 99 THR A O 1
ATOM 797 N N . LEU A 1 100 ? 25.526 -8.128 -24.801 1.00 66.44 100 LEU A N 1
ATOM 798 C CA . LEU A 1 100 ? 24.968 -7.649 -26.072 1.00 66.44 100 LEU A CA 1
ATOM 799 C C . LEU A 1 100 ? 2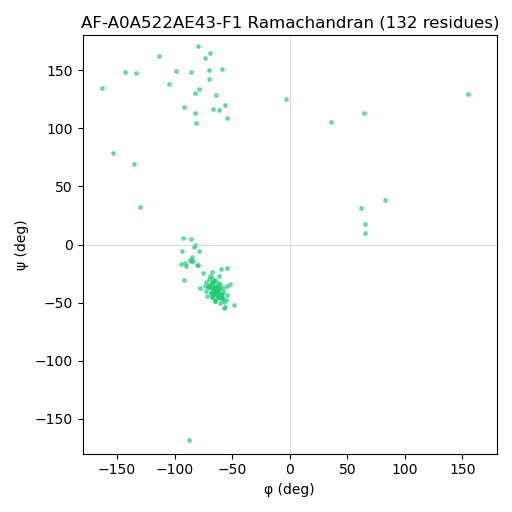5.397 -6.211 -26.409 1.00 66.44 100 LEU A C 1
ATOM 801 O O . LEU A 1 100 ? 25.545 -5.878 -27.583 1.00 66.44 100 LEU A O 1
ATOM 805 N N . ALA A 1 101 ? 25.640 -5.366 -25.404 1.00 70.88 101 ALA A N 1
ATOM 806 C CA . ALA A 1 101 ? 26.057 -3.978 -25.597 1.00 70.88 101 ALA A CA 1
ATOM 807 C C . ALA A 1 101 ? 27.520 -3.847 -26.057 1.00 70.88 101 ALA A C 1
ATOM 809 O O . ALA A 1 101 ? 27.823 -2.980 -26.875 1.00 70.88 101 ALA A O 1
ATOM 810 N N . LEU A 1 102 ? 28.421 -4.717 -25.581 1.00 67.06 102 LEU A N 1
ATOM 811 C CA . LEU A 1 102 ? 29.843 -4.691 -25.947 1.00 67.06 102 LEU A CA 1
ATOM 812 C C . LEU A 1 102 ? 30.098 -4.879 -27.461 1.00 67.06 102 LEU A C 1
ATOM 814 O O . LEU A 1 102 ? 30.800 -4.048 -28.038 1.00 67.06 102 LEU A O 1
ATOM 818 N N . PRO A 1 103 ? 29.533 -5.895 -28.150 1.00 69.81 103 PRO A N 1
ATOM 819 C CA . PRO A 1 103 ? 29.744 -6.056 -29.590 1.00 69.81 103 PRO A CA 1
ATOM 820 C C . PRO A 1 103 ? 29.094 -4.934 -30.410 1.00 69.81 103 PRO A C 1
ATOM 822 O O . PRO A 1 103 ? 29.652 -4.528 -31.425 1.00 69.81 103 PRO A O 1
ATOM 825 N N . LEU A 1 104 ? 27.961 -4.386 -29.960 1.00 73.56 104 LEU A N 1
ATOM 826 C CA . LEU A 1 104 ? 27.278 -3.270 -30.623 1.00 73.56 104 LEU A CA 1
ATOM 827 C C . LEU A 1 104 ? 28.096 -1.971 -30.530 1.00 73.56 104 LEU A C 1
ATOM 829 O O . LEU A 1 104 ? 28.249 -1.258 -31.521 1.00 73.56 104 LEU A O 1
ATOM 833 N N . LEU A 1 105 ? 28.696 -1.701 -29.367 1.00 71.44 105 LEU A N 1
ATOM 834 C CA . LEU A 1 105 ? 29.583 -0.556 -29.157 1.00 71.44 105 LEU A CA 1
ATOM 835 C C . LEU A 1 105 ? 30.884 -0.679 -29.968 1.00 71.44 105 LEU A C 1
ATOM 837 O O . LEU A 1 105 ? 31.330 0.300 -30.569 1.00 71.44 105 LEU A O 1
ATOM 841 N N . LEU A 1 106 ? 31.453 -1.886 -30.055 1.00 68.88 106 LEU A N 1
ATOM 842 C CA . LEU A 1 106 ? 32.614 -2.169 -30.905 1.00 68.88 106 LEU A CA 1
ATOM 843 C C . LEU A 1 106 ? 32.287 -2.035 -32.401 1.00 68.88 106 LEU A C 1
ATOM 845 O O . LEU A 1 106 ? 33.114 -1.528 -33.157 1.00 68.88 106 LEU A O 1
ATOM 849 N N . PHE A 1 107 ? 31.081 -2.423 -32.828 1.00 68.38 107 PHE A N 1
ATOM 850 C CA . PHE A 1 107 ? 30.639 -2.276 -34.217 1.00 68.38 107 PHE A CA 1
ATOM 851 C C . PHE A 1 107 ? 30.511 -0.801 -34.627 1.00 68.38 107 PHE A C 1
ATOM 853 O O . PHE A 1 107 ? 31.010 -0.411 -35.681 1.00 68.38 107 PHE A O 1
ATOM 860 N N . ILE A 1 108 ? 29.932 0.044 -33.765 1.00 70.50 108 ILE A N 1
ATOM 861 C CA . ILE A 1 108 ? 29.818 1.493 -34.005 1.00 70.50 108 ILE A CA 1
ATOM 862 C C . ILE A 1 108 ? 31.212 2.139 -34.128 1.00 70.50 108 ILE A C 1
ATOM 864 O O . ILE A 1 108 ? 31.471 2.894 -35.072 1.00 70.50 108 ILE A O 1
ATOM 868 N N . PHE A 1 109 ? 32.147 1.790 -33.237 1.00 59.19 109 PHE A N 1
ATOM 869 C CA . PHE A 1 109 ? 33.530 2.282 -33.299 1.00 59.19 109 PHE A CA 1
ATOM 870 C C . PHE A 1 109 ? 34.272 1.805 -34.564 1.00 59.19 109 PHE A C 1
ATOM 872 O O . PHE A 1 109 ? 34.970 2.596 -35.206 1.00 59.19 109 PHE A O 1
ATOM 879 N N . ALA A 1 110 ? 34.072 0.554 -34.989 1.00 59.41 110 ALA A N 1
ATOM 880 C CA . ALA A 1 110 ? 34.659 0.013 -36.217 1.00 59.41 110 ALA A CA 1
ATOM 881 C C . ALA A 1 110 ? 34.111 0.684 -37.493 1.00 59.41 110 ALA A C 1
ATOM 883 O O . ALA A 1 110 ? 34.842 0.874 -38.465 1.00 59.41 110 ALA A O 1
ATOM 884 N N . THR A 1 111 ? 32.845 1.112 -37.509 1.00 58.22 111 THR A N 1
ATOM 885 C CA . THR A 1 111 ? 32.300 1.867 -38.652 1.00 58.22 111 THR A CA 1
ATOM 886 C C . THR A 1 111 ? 32.830 3.300 -38.745 1.00 58.22 111 THR A C 1
ATOM 888 O O . THR A 1 111 ? 33.052 3.789 -39.850 1.00 58.22 111 THR A O 1
ATOM 891 N N . SER A 1 112 ? 33.126 3.963 -37.620 1.00 55.47 112 SER A N 1
ATOM 892 C CA . SER A 1 112 ? 33.695 5.324 -37.642 1.00 55.47 112 SER A CA 1
ATOM 893 C C . SER A 1 112 ? 35.135 5.393 -38.174 1.00 55.47 112 SER A C 1
ATOM 895 O O . SER A 1 112 ? 35.526 6.398 -38.766 1.00 55.47 112 SER A O 1
ATOM 897 N N . SER A 1 113 ? 35.914 4.315 -38.039 1.00 53.41 113 SER A N 1
ATOM 898 C CA . SER A 1 113 ? 37.300 4.244 -38.530 1.00 53.41 113 SER A CA 1
ATOM 899 C C . SER A 1 113 ? 37.399 3.978 -40.039 1.00 53.41 113 SER A C 1
ATOM 901 O O . SER A 1 113 ? 38.419 4.296 -40.645 1.00 53.41 113 SER A O 1
ATOM 903 N N . ASN A 1 114 ? 36.330 3.487 -40.676 1.00 52.25 114 ASN A N 1
ATOM 904 C CA . ASN A 1 114 ? 36.280 3.289 -42.130 1.00 52.25 114 ASN A CA 1
ATOM 905 C C . ASN A 1 114 ? 35.846 4.547 -42.912 1.00 52.25 114 ASN A C 1
ATOM 907 O O . ASN A 1 114 ? 36.050 4.606 -44.122 1.00 52.25 114 ASN A O 1
ATOM 911 N N . PHE A 1 115 ? 35.297 5.578 -42.255 1.00 46.50 115 PHE A N 1
ATOM 912 C CA . PHE A 1 115 ? 34.842 6.801 -42.937 1.00 46.50 115 PHE A CA 1
ATOM 913 C C . PHE A 1 115 ? 35.982 7.787 -43.262 1.00 46.50 115 PHE A C 1
ATOM 915 O O . PHE A 1 115 ? 35.832 8.645 -44.126 1.00 46.50 115 PHE A O 1
ATOM 922 N N . ILE A 1 116 ? 37.150 7.652 -42.621 1.00 47.59 116 ILE A N 1
ATOM 923 C CA . ILE A 1 116 ? 38.314 8.529 -42.859 1.00 47.59 116 ILE A CA 1
ATOM 924 C C . ILE A 1 116 ? 39.245 7.962 -43.957 1.00 47.59 116 ILE A C 1
ATOM 926 O O . ILE A 1 116 ? 40.050 8.691 -44.532 1.00 47.59 116 ILE A O 1
ATOM 930 N N . GLY A 1 117 ? 39.110 6.680 -44.320 1.00 45.84 117 GLY A N 1
ATOM 931 C CA . GLY A 1 117 ? 40.019 5.997 -45.252 1.00 45.84 117 GLY A CA 1
ATOM 932 C C . GLY A 1 117 ? 39.724 6.160 -46.750 1.00 45.84 117 GLY A C 1
ATOM 933 O O . GLY A 1 117 ? 40.558 5.776 -47.563 1.00 45.84 117 GLY A O 1
ATOM 934 N N . VAL A 1 118 ? 38.574 6.717 -47.148 1.00 45.06 118 VAL A N 1
ATOM 935 C CA . VAL A 1 118 ? 38.151 6.734 -48.569 1.00 45.06 118 VAL A CA 1
ATOM 936 C C . VAL A 1 118 ? 38.559 8.017 -49.317 1.00 45.06 118 VAL A C 1
ATOM 938 O O . VAL A 1 118 ? 38.436 8.082 -50.534 1.00 45.06 118 VAL A O 1
ATOM 941 N N . SER A 1 119 ? 39.126 9.030 -48.650 1.00 46.00 119 SER A N 1
ATOM 942 C CA . SER A 1 119 ? 39.396 10.327 -49.303 1.00 46.00 119 SER A CA 1
ATOM 943 C C . SER A 1 119 ? 40.794 10.510 -49.927 1.00 46.00 119 SER A C 1
ATOM 945 O O . SER A 1 119 ? 41.079 11.606 -50.402 1.00 46.00 119 SER A O 1
ATOM 947 N N . TYR A 1 120 ? 41.663 9.489 -49.969 1.00 46.22 120 TYR A N 1
ATOM 948 C CA . TYR A 1 120 ? 43.042 9.627 -50.493 1.00 46.22 120 TYR A CA 1
ATOM 949 C C . TYR A 1 120 ? 43.458 8.566 -51.525 1.00 46.22 120 TYR A C 1
ATOM 951 O O . TYR A 1 120 ? 44.629 8.205 -51.607 1.00 46.22 120 TYR A O 1
ATOM 959 N N . ALA A 1 121 ? 42.531 8.064 -52.340 1.00 46.03 121 ALA A N 1
ATOM 960 C CA . ALA A 1 121 ? 42.883 7.183 -53.455 1.00 46.03 121 ALA A CA 1
ATOM 961 C C . ALA A 1 121 ? 42.140 7.574 -54.738 1.00 46.03 121 ALA A C 1
ATOM 963 O O . ALA A 1 121 ? 41.262 6.859 -55.209 1.00 46.03 121 ALA A O 1
ATOM 964 N N . ALA A 1 122 ? 42.499 8.729 -55.298 1.00 39.78 122 ALA A N 1
ATOM 965 C CA . ALA A 1 122 ? 42.232 9.055 -56.696 1.00 39.78 122 ALA A CA 1
ATOM 966 C C . ALA A 1 122 ? 43.273 10.068 -57.205 1.00 39.78 122 ALA A C 1
ATOM 968 O O . ALA A 1 122 ? 43.008 11.261 -57.300 1.00 39.78 122 ALA A O 1
ATOM 969 N N . THR A 1 123 ? 44.476 9.598 -57.534 1.00 47.69 123 THR A N 1
ATOM 970 C CA . THR A 1 123 ? 45.173 10.141 -58.709 1.00 47.69 123 THR A CA 1
ATOM 971 C C . THR A 1 123 ? 44.539 9.484 -59.939 1.00 47.69 123 THR A C 1
ATOM 973 O O . THR A 1 123 ? 44.284 8.278 -59.923 1.00 47.69 123 THR A O 1
ATOM 976 N N . PRO A 1 124 ? 44.209 10.265 -60.981 1.00 47.09 124 PRO A N 1
ATOM 977 C CA . PRO A 1 124 ? 45.089 10.210 -62.142 1.00 47.09 124 PRO A CA 1
ATOM 978 C C . PRO A 1 124 ? 45.287 11.555 -62.865 1.00 47.09 124 PRO A C 1
ATOM 980 O O . PRO A 1 124 ? 44.431 12.430 -62.913 1.00 47.09 124 PRO A O 1
ATOM 983 N N . GLU A 1 125 ? 46.490 11.648 -63.414 1.00 50.62 125 GLU A N 1
ATOM 984 C CA . GLU A 1 125 ? 46.986 12.404 -64.567 1.00 50.62 125 GLU A CA 1
ATOM 985 C C . GLU A 1 125 ? 45.988 13.225 -65.412 1.00 50.62 125 GLU A C 1
ATOM 987 O O . GLU A 1 125 ? 45.068 12.676 -66.013 1.00 50.62 125 GLU A O 1
ATOM 992 N N . ALA A 1 126 ? 46.275 14.523 -65.583 1.00 37.47 126 ALA A N 1
ATOM 993 C CA . ALA A 1 126 ? 45.978 15.296 -66.797 1.00 37.47 126 ALA A CA 1
ATOM 994 C C . ALA A 1 126 ? 46.802 16.599 -66.811 1.00 37.47 126 ALA A C 1
ATOM 996 O O . ALA A 1 126 ? 46.938 17.273 -65.793 1.00 37.47 126 ALA A O 1
ATOM 997 N N . GLY A 1 127 ? 47.398 16.916 -67.961 1.00 35.28 127 GLY A N 1
ATOM 998 C CA . GLY A 1 127 ? 48.378 17.987 -68.131 1.00 35.28 127 GLY A CA 1
ATOM 999 C C . GLY A 1 127 ? 47.832 19.389 -68.433 1.00 35.28 127 GLY A C 1
ATOM 1000 O O . GLY A 1 127 ? 46.636 19.646 -68.395 1.00 35.28 127 GLY A O 1
ATOM 1001 N N . CYS A 1 128 ? 48.787 20.249 -68.813 1.00 34.19 128 CYS A N 1
ATOM 1002 C CA . CYS A 1 128 ? 48.667 21.580 -69.428 1.00 34.19 128 CYS A CA 1
ATOM 1003 C C . CYS A 1 128 ? 47.999 22.703 -68.607 1.00 34.19 128 CYS A C 1
ATOM 1005 O O . CYS A 1 128 ? 46.784 22.778 -68.505 1.00 34.19 128 CYS A O 1
ATOM 1007 N N . SER A 1 129 ? 48.770 23.731 -68.230 1.00 35.69 129 SER A N 1
ATOM 1008 C CA . SER A 1 129 ? 49.019 24.917 -69.081 1.00 35.69 129 SER A CA 1
ATOM 1009 C C . SER A 1 129 ? 49.372 26.160 -68.240 1.00 35.69 129 SER A C 1
ATOM 1011 O O . SER A 1 129 ? 48.662 26.508 -67.306 1.00 35.69 129 SER A O 1
ATOM 1013 N N . ASN A 1 130 ? 50.472 26.817 -68.621 1.00 36.81 130 ASN A N 1
ATOM 1014 C CA . ASN A 1 130 ? 50.814 28.241 -68.487 1.00 36.81 130 ASN A CA 1
ATOM 1015 C C . ASN A 1 130 ? 50.376 29.031 -67.237 1.00 36.81 130 ASN A C 1
ATOM 1017 O O . ASN A 1 130 ? 49.266 29.548 -67.145 1.00 36.81 130 ASN A O 1
ATOM 1021 N N . VAL A 1 131 ? 51.359 29.292 -66.370 1.00 36.25 131 VAL A N 1
ATOM 1022 C CA . VAL A 1 131 ? 51.349 30.403 -65.412 1.00 36.25 131 VAL A CA 1
ATOM 1023 C C . VAL A 1 131 ? 51.785 31.678 -66.146 1.00 36.25 131 VAL A C 1
ATOM 1025 O O . VAL A 1 131 ? 52.967 31.862 -66.429 1.00 36.25 131 VAL A O 1
ATOM 1028 N N . CYS A 1 132 ? 50.830 32.557 -66.459 1.00 35.34 132 CYS A N 1
ATOM 1029 C CA . CYS A 1 132 ? 51.097 33.974 -66.712 1.00 35.34 132 CYS A CA 1
ATOM 1030 C C . CYS A 1 132 ? 50.944 34.732 -65.389 1.00 35.34 132 CYS A C 1
ATOM 1032 O O . CYS A 1 132 ? 49.874 34.729 -64.785 1.00 35.34 132 CYS A O 1
ATOM 1034 N N . ILE A 1 133 ? 52.041 35.348 -64.958 1.00 36.06 133 ILE A N 1
ATOM 1035 C CA . ILE A 1 133 ? 52.134 36.269 -63.825 1.00 36.06 133 ILE A CA 1
ATOM 1036 C C . ILE A 1 133 ? 51.702 37.657 -64.320 1.00 36.06 133 ILE A C 1
ATOM 1038 O O . ILE A 1 133 ? 52.226 38.125 -65.333 1.00 36.06 133 ILE A O 1
ATOM 1042 N N . LEU A 1 134 ? 50.789 38.300 -63.593 1.00 37.16 134 LEU A N 1
ATOM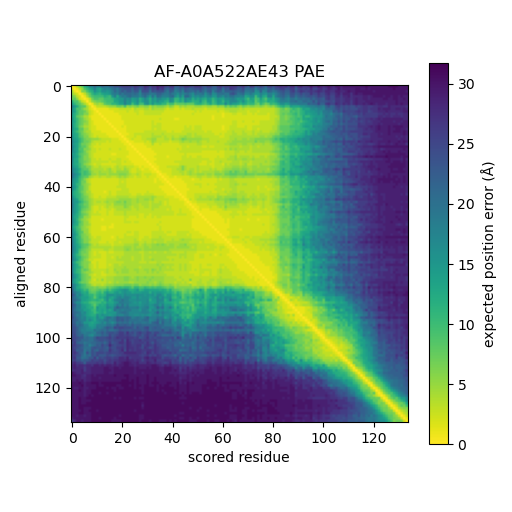 1043 C CA . LEU A 1 134 ? 50.637 39.755 -63.519 1.00 37.16 134 LEU A CA 1
ATOM 1044 C C . LEU A 1 134 ? 50.619 40.147 -62.042 1.00 37.16 134 LEU A C 1
ATOM 1046 O O . LEU A 1 134 ? 49.923 39.443 -61.274 1.00 37.16 134 LEU A O 1
#

Secondary structure (DSSP, 8-state):
------TTSHHHHHHHHHHHH---HHHHHHHTT--TTHHHHHHTTS----HHHHHHHHHHHT--HHHHHHHHHHHHHHHHHT-HHHHHHHHHHHHHHHHHHHHHHHHHHHHHHHSSTTTT--------------

pLDDT: mean 74.71, std 18.83, range [34.19, 92.88]

Radius of gyration: 31.92 Å; Cα contacts (8 Å, |Δi|>4): 64; chains: 1; bounding box: 66×54×82 Å

Solvent-accessible surface area (backbone atoms only — not comparable to full-atom values): 8221 Å² total; per-residue (Å²): 129,86,76,80,69,58,83,78,38,71,51,42,57,56,50,50,30,29,68,74,64,70,48,51,67,54,55,48,15,58,73,69,74,43,56,73,58,48,55,59,31,40,65,70,67,76,44,79,77,52,71,67,58,48,48,54,48,42,55,69,56,63,55,52,72,72,57,44,53,54,49,49,57,46,48,53,52,47,53,50,69,71,30,69,67,51,48,51,50,52,51,54,47,61,69,46,45,62,72,56,46,51,61,53,54,51,49,56,55,58,55,61,63,58,70,73,68,73,83,83,81,77,86,80,91,82,82,89,82,83,90,81,87,130

Nearest PDB structures (foldseek):
  3g5g-assembly5_J  TM=6.860E-01  e=9.666E-02  Enterobacter sp. RFL1396
  3g5g-assembly5_I  TM=6.784E-01  e=1.349E-01  Enterobacter sp. RFL1396
  3g5g-assembly1_A  TM=6.787E-01  e=1.881E-01 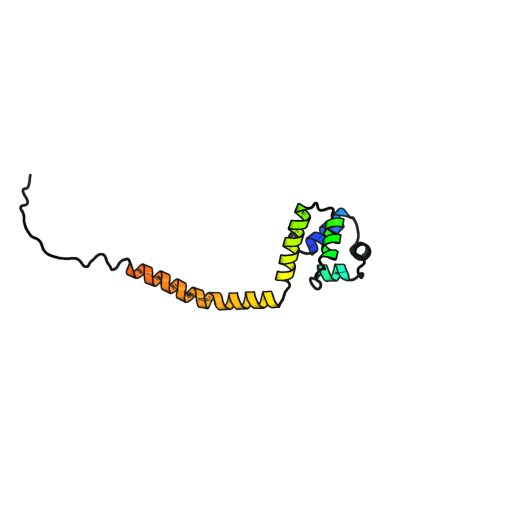 Enterobacter sp. RFL1396
  4iwr-assembly1_B  TM=6.555E-01  e=1.507E-01  Enterobacter sp. RFL1396
  5d50-assembly1_C  TM=4.156E-01  e=3.870E-01  Salmonella phage SPC32H

Sequence (134 aa):
MPIAKPVHSMNYYLDLLKERSGKSDRQICEMLGKDASYVSQLRKGRALPSDDAFYAICEAIGFNEPEMEYAYLRLAFWRADGDPKSQNIWNSIGERLPTLALPLLLFIFATSSNFIGVSYAATPEAGCSNVCIL

Mean predicted aligned error: 15.08 Å

Foldseek 3Di:
DPDPPPCLAPVVLVVLLCVQVVDDLQVLCVQLVHDSCVSVCRVVLNDQDDPVSQVSSCVSSPDDPVRSVVVVVSSVVSVLVSDVVNVVVVVVVVVCVVVVVVVVVVVVVVVVVVVVPPPPPDDDDDDDDDDDDD